Protein AF-A0A2D5QKH3-F1 (afdb_monomer)

Structure (mmCIF, N/CA/C/O backbone):
data_AF-A0A2D5QKH3-F1
#
_entry.id   AF-A0A2D5QKH3-F1
#
loop_
_atom_site.group_PDB
_atom_site.id
_atom_site.type_symbol
_atom_site.label_atom_id
_atom_site.label_alt_id
_atom_site.label_comp_id
_atom_site.label_asym_id
_atom_site.label_entity_id
_atom_site.label_seq_id
_atom_site.pdbx_PDB_ins_code
_atom_site.Cartn_x
_atom_site.Cartn_y
_atom_site.Cartn_z
_atom_site.occupancy
_atom_site.B_iso_or_equiv
_atom_site.auth_seq_id
_atom_site.auth_comp_id
_atom_site.auth_asym_id
_atom_site.auth_atom_id
_atom_site.pdbx_PDB_model_num
ATOM 1 N N . GLN A 1 1 ? 9.258 9.983 -4.222 1.00 71.62 1 GLN A N 1
ATOM 2 C CA . GLN A 1 1 ? 8.725 8.892 -3.386 1.00 71.62 1 GLN A CA 1
ATOM 3 C C . GLN A 1 1 ? 7.431 8.339 -3.965 1.00 71.62 1 GLN A C 1
ATOM 5 O O . GLN A 1 1 ? 7.442 7.177 -4.329 1.00 71.62 1 GLN A O 1
ATOM 10 N N . GLY A 1 2 ? 6.387 9.149 -4.199 1.00 79.00 2 GLY A N 1
ATOM 11 C CA . GLY A 1 2 ? 5.139 8.660 -4.815 1.00 79.00 2 GLY A CA 1
ATOM 12 C C . GLY A 1 2 ? 5.309 7.923 -6.149 1.00 79.00 2 GLY A C 1
ATOM 13 O O . GLY A 1 2 ? 4.759 6.843 -6.311 1.00 79.00 2 GLY A O 1
ATOM 14 N N . ASN A 1 3 ? 6.161 8.420 -7.054 1.00 85.44 3 ASN A N 1
ATOM 15 C CA . ASN A 1 3 ? 6.438 7.721 -8.318 1.00 85.44 3 ASN A CA 1
ATOM 16 C C . ASN A 1 3 ? 7.053 6.322 -8.121 1.00 85.44 3 ASN A C 1
ATOM 18 O O . ASN A 1 3 ? 6.800 5.443 -8.934 1.00 85.44 3 ASN A O 1
ATOM 22 N N . LEU A 1 4 ? 7.838 6.104 -7.054 1.00 85.81 4 LEU A N 1
ATOM 23 C CA . LEU A 1 4 ? 8.443 4.795 -6.752 1.00 85.81 4 LEU A CA 1
ATOM 24 C C . LEU A 1 4 ? 7.392 3.775 -6.305 1.00 85.81 4 LEU A C 1
ATOM 26 O O . LEU A 1 4 ? 7.612 2.576 -6.454 1.00 85.81 4 LEU A O 1
ATOM 30 N N . LEU A 1 5 ? 6.265 4.250 -5.769 1.00 88.38 5 LEU A N 1
ATOM 31 C CA . LEU A 1 5 ? 5.156 3.410 -5.333 1.00 88.38 5 LEU A CA 1
ATOM 32 C C . LEU A 1 5 ? 4.324 2.892 -6.507 1.00 88.38 5 LEU A C 1
ATOM 34 O O . LEU A 1 5 ? 3.692 1.856 -6.357 1.00 88.38 5 LEU A O 1
ATOM 38 N N . ASN A 1 6 ? 4.322 3.567 -7.660 1.00 90.31 6 ASN A N 1
ATOM 39 C CA . ASN A 1 6 ? 3.531 3.146 -8.822 1.00 90.31 6 ASN A CA 1
ATOM 40 C C . ASN A 1 6 ? 3.903 1.737 -9.268 1.00 90.31 6 ASN A C 1
ATOM 42 O O . ASN A 1 6 ? 5.086 1.476 -9.441 1.00 90.31 6 ASN A O 1
ATOM 46 N N . GLY A 1 7 ? 2.911 0.872 -9.469 1.00 90.31 7 GLY A N 1
ATOM 47 C CA . GLY A 1 7 ? 3.086 -0.528 -9.859 1.00 90.31 7 GLY A CA 1
ATOM 48 C C . GLY A 1 7 ? 2.272 -1.478 -8.981 1.00 90.31 7 GLY A C 1
ATOM 49 O O . GLY A 1 7 ? 1.511 -1.044 -8.112 1.00 90.31 7 GLY A O 1
ATOM 50 N N . THR A 1 8 ? 2.436 -2.780 -9.213 1.00 91.69 8 THR A N 1
ATOM 51 C CA . THR A 1 8 ? 1.759 -3.826 -8.431 1.00 91.69 8 THR A CA 1
ATOM 52 C C . THR A 1 8 ? 2.708 -4.429 -7.403 1.00 91.69 8 THR A C 1
ATOM 54 O O . THR A 1 8 ? 3.815 -4.849 -7.730 1.00 91.69 8 THR A O 1
ATOM 57 N N . TRP A 1 9 ? 2.252 -4.460 -6.160 1.00 92.00 9 TRP A N 1
ATOM 58 C CA . TRP A 1 9 ? 2.941 -4.968 -4.987 1.00 92.00 9 TRP A CA 1
ATOM 59 C C . TRP A 1 9 ? 2.227 -6.221 -4.507 1.00 92.00 9 TRP A C 1
ATOM 61 O O . TRP A 1 9 ? 1.016 -6.205 -4.297 1.00 92.00 9 TRP A O 1
ATOM 71 N N . ASN A 1 10 ? 2.974 -7.298 -4.324 1.00 90.25 10 ASN A N 1
ATOM 72 C CA . ASN A 1 10 ? 2.453 -8.556 -3.810 1.00 90.25 10 ASN A CA 1
ATOM 73 C C . ASN A 1 10 ? 2.814 -8.665 -2.337 1.00 90.25 10 ASN A C 1
ATOM 75 O O . ASN A 1 10 ? 3.901 -8.238 -1.950 1.00 90.25 10 ASN A O 1
ATOM 79 N N . LEU A 1 11 ? 1.925 -9.216 -1.514 1.00 88.69 11 LEU A N 1
ATOM 80 C CA . LEU A 1 11 ? 2.263 -9.533 -0.133 1.00 88.69 11 LEU A CA 1
ATOM 81 C C . LEU A 1 11 ? 3.511 -10.420 -0.130 1.00 88.69 11 LEU A C 1
ATOM 83 O O . LEU A 1 11 ? 3.618 -11.332 -0.955 1.00 88.69 11 LEU A O 1
ATOM 87 N N . GLU A 1 12 ? 4.481 -10.111 0.728 1.00 79.62 12 GLU A N 1
ATOM 88 C CA . GLU A 1 12 ? 5.700 -10.907 0.778 1.00 79.62 12 GLU A CA 1
ATOM 89 C C . GLU A 1 12 ? 5.334 -12.367 1.093 1.00 79.62 12 GLU A C 1
ATOM 91 O O . GLU A 1 12 ? 4.648 -12.620 2.082 1.00 79.62 12 GLU A O 1
ATOM 96 N N . PRO A 1 13 ? 5.720 -13.348 0.258 1.00 64.81 13 PRO A N 1
ATOM 97 C CA . PRO A 1 13 ? 5.385 -14.725 0.563 1.00 64.81 13 PRO A CA 1
ATOM 98 C C . PRO A 1 13 ? 6.036 -15.119 1.889 1.00 64.81 13 PRO A C 1
ATOM 100 O O . PRO A 1 13 ? 7.222 -14.850 2.092 1.00 64.81 13 PRO A O 1
ATOM 103 N N . LEU A 1 14 ? 5.282 -15.822 2.743 1.00 56.00 14 LEU A N 1
ATOM 104 C CA . LEU A 1 14 ? 5.833 -16.658 3.812 1.00 56.00 14 LEU A CA 1
ATOM 105 C C . LEU A 1 14 ? 6.711 -17.719 3.143 1.00 56.00 14 LEU A C 1
ATOM 107 O O . LEU A 1 14 ? 6.255 -18.812 2.823 1.00 56.00 14 LEU A O 1
ATOM 111 N N . SER A 1 15 ? 7.938 -17.372 2.777 1.00 51.72 15 SER A N 1
ATOM 112 C CA . SER A 1 15 ? 8.825 -18.334 2.154 1.00 51.72 15 SER A CA 1
ATOM 113 C C . SER A 1 15 ? 9.469 -19.155 3.258 1.00 51.72 15 SER A C 1
ATOM 115 O O . SER A 1 15 ? 10.118 -18.580 4.126 1.00 51.72 15 SER A O 1
ATOM 117 N N . ASP A 1 16 ? 9.439 -20.479 3.132 1.00 48.91 16 ASP A N 1
ATOM 118 C CA . ASP A 1 16 ? 10.311 -21.408 3.872 1.00 48.91 16 ASP A CA 1
ATOM 119 C C . ASP A 1 16 ? 11.816 -21.177 3.592 1.00 48.91 16 ASP A C 1
ATOM 121 O O . ASP A 1 16 ? 12.676 -21.974 3.972 1.00 48.91 16 ASP A O 1
ATOM 125 N N . LYS A 1 17 ? 12.170 -20.113 2.858 1.00 45.78 17 LYS A N 1
ATOM 126 C CA . LYS A 1 17 ? 13.549 -19.719 2.606 1.00 45.78 17 LYS A CA 1
ATOM 127 C C . LYS A 1 17 ? 14.012 -18.793 3.726 1.00 45.78 17 LYS A C 1
ATOM 129 O O . LYS A 1 17 ? 13.277 -17.877 4.092 1.00 45.78 17 LYS A O 1
ATOM 134 N N . PRO A 1 18 ? 15.259 -18.945 4.197 1.00 40.22 18 PRO A N 1
ATOM 135 C CA . PRO A 1 18 ? 15.861 -17.995 5.112 1.00 40.22 18 PRO A CA 1
ATOM 136 C C . PRO A 1 18 ? 16.081 -16.684 4.348 1.00 40.22 18 PRO A C 1
ATOM 138 O O . PRO A 1 18 ? 17.112 -16.473 3.709 1.00 40.22 18 PRO A O 1
ATOM 141 N N . SER A 1 19 ? 15.081 -15.806 4.354 1.00 45.78 19 SER A N 1
ATOM 142 C CA . SER A 1 19 ? 15.323 -14.389 4.132 1.00 45.78 19 SER A CA 1
ATOM 143 C C . SER A 1 19 ? 16.268 -13.930 5.241 1.00 45.78 19 SER A C 1
ATOM 145 O O . SER A 1 19 ? 16.117 -14.316 6.398 1.00 45.78 19 SER A O 1
ATOM 147 N N . ILE A 1 20 ? 17.262 -13.108 4.907 1.00 47.16 20 ILE A N 1
ATOM 148 C CA . ILE A 1 20 ? 18.251 -12.595 5.874 1.00 47.16 20 ILE A CA 1
ATOM 149 C C . ILE A 1 20 ? 17.578 -11.712 6.961 1.00 47.16 20 ILE A C 1
ATOM 151 O O . ILE A 1 20 ? 18.204 -11.353 7.956 1.00 47.16 20 ILE A O 1
ATOM 155 N N . LYS A 1 21 ? 16.274 -11.430 6.828 1.00 51.66 21 LYS A N 1
ATOM 156 C CA . LYS A 1 21 ? 15.361 -11.053 7.912 1.00 51.66 21 LYS A CA 1
ATOM 157 C C . LYS A 1 21 ? 14.069 -11.855 7.746 1.00 51.66 21 LYS A C 1
ATOM 159 O O . LYS A 1 21 ? 13.462 -11.786 6.680 1.00 51.66 21 LYS A O 1
ATOM 164 N N . GLU A 1 22 ? 13.641 -12.589 8.767 1.00 54.25 22 GLU A N 1
ATOM 165 C CA . GLU A 1 22 ? 12.276 -13.123 8.837 1.00 54.25 22 GLU A CA 1
ATOM 166 C C . GLU A 1 22 ? 11.305 -11.937 8.863 1.00 54.25 22 GLU A C 1
ATOM 168 O O . GLU A 1 22 ? 11.078 -11.314 9.899 1.00 54.25 22 GLU A O 1
ATOM 173 N N . VAL A 1 23 ? 10.810 -11.542 7.694 1.00 59.81 23 VAL A N 1
ATOM 174 C CA . VAL A 1 23 ? 9.799 -10.499 7.573 1.00 59.81 23 VAL A CA 1
ATOM 175 C C . VAL A 1 23 ? 8.465 -11.218 7.475 1.00 59.81 23 VAL A C 1
ATOM 177 O O . VAL A 1 23 ? 8.186 -11.928 6.513 1.00 59.81 23 VAL A O 1
ATOM 180 N N . THR A 1 24 ? 7.657 -11.082 8.518 1.00 71.69 24 THR A N 1
ATOM 181 C CA . THR A 1 24 ? 6.296 -11.606 8.531 1.00 71.6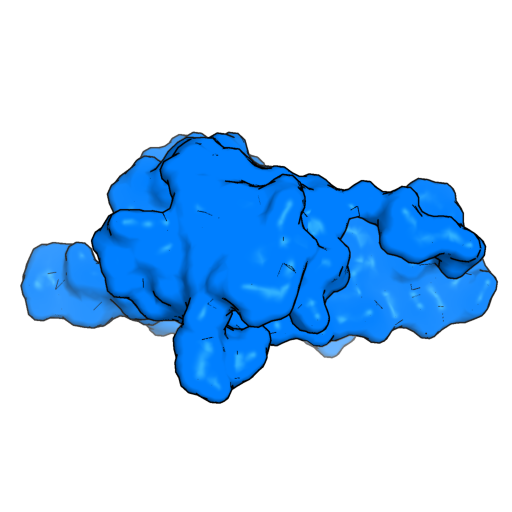9 24 THR A CA 1
ATOM 182 C C . THR A 1 24 ? 5.429 -10.704 7.649 1.00 71.69 24 THR A C 1
ATOM 184 O O . THR A 1 24 ? 5.500 -9.478 7.774 1.00 71.69 24 THR A O 1
ATOM 187 N N . PRO A 1 25 ? 4.631 -11.253 6.720 1.00 80.50 25 PRO A N 1
ATOM 188 C CA . PRO A 1 25 ? 3.908 -10.454 5.736 1.00 80.50 25 PRO A CA 1
ATOM 189 C C . PRO A 1 25 ? 2.918 -9.501 6.376 1.00 80.50 25 PRO A C 1
ATOM 191 O O . PRO A 1 25 ? 2.790 -8.369 5.919 1.00 80.50 25 PRO A O 1
ATOM 194 N N . VAL A 1 26 ? 2.239 -9.954 7.433 1.00 87.81 26 VAL A N 1
ATOM 195 C CA . VAL A 1 26 ? 1.287 -9.151 8.191 1.00 87.81 26 VAL A CA 1
ATOM 196 C C . VAL A 1 26 ? 1.437 -9.423 9.679 1.00 87.81 26 VAL A C 1
ATOM 198 O O . VAL A 1 26 ? 1.465 -10.580 10.106 1.00 87.81 26 VAL A O 1
ATOM 201 N N . THR A 1 27 ? 1.486 -8.356 10.476 1.00 90.50 27 THR A N 1
ATOM 202 C CA . THR A 1 27 ? 1.370 -8.442 11.936 1.00 90.50 27 THR A CA 1
ATOM 203 C C . THR A 1 27 ? 0.270 -7.536 12.473 1.00 90.50 27 THR A C 1
ATOM 205 O O . THR A 1 27 ? 0.142 -6.406 12.002 1.00 90.50 27 THR A O 1
ATOM 208 N N . LYS A 1 28 ? -0.444 -8.015 13.497 1.00 91.81 28 LYS A N 1
ATOM 209 C CA . LYS A 1 28 ? -1.381 -7.282 14.357 1.00 91.81 28 LYS A CA 1
ATOM 210 C C . LYS A 1 28 ? -0.788 -7.232 15.764 1.00 91.81 28 LYS A C 1
ATOM 212 O O . LYS A 1 28 ? -0.546 -8.286 16.346 1.00 91.81 28 LYS A O 1
ATOM 217 N N . ASP A 1 29 ? -0.494 -6.042 16.279 1.00 90.56 29 ASP A N 1
ATOM 218 C CA . ASP A 1 29 ? 0.144 -5.830 17.591 1.00 90.56 29 ASP A CA 1
ATOM 219 C C . ASP A 1 29 ? 1.435 -6.657 17.773 1.00 90.56 29 ASP A C 1
ATOM 221 O O . ASP A 1 29 ? 1.721 -7.222 18.828 1.00 90.56 29 ASP A O 1
ATOM 225 N N . GLY A 1 30 ? 2.208 -6.789 16.689 1.00 87.12 30 GLY A N 1
ATOM 226 C CA . GLY A 1 30 ? 3.432 -7.595 16.643 1.00 87.12 30 GLY A CA 1
ATOM 227 C C . GLY A 1 30 ? 3.220 -9.111 16.528 1.00 87.12 30 GLY A C 1
ATOM 228 O O . GLY A 1 30 ? 4.198 -9.836 16.358 1.00 87.12 30 GLY A O 1
ATOM 229 N N . MET A 1 31 ? 1.979 -9.606 16.563 1.00 88.44 31 MET A N 1
ATOM 230 C CA . MET A 1 31 ? 1.648 -11.015 16.329 1.00 88.44 31 MET A CA 1
ATOM 231 C C . MET A 1 31 ? 1.352 -11.275 14.852 1.00 88.44 31 MET A C 1
ATOM 233 O O . MET A 1 31 ? 0.697 -10.468 14.199 1.00 88.44 31 MET A O 1
ATOM 23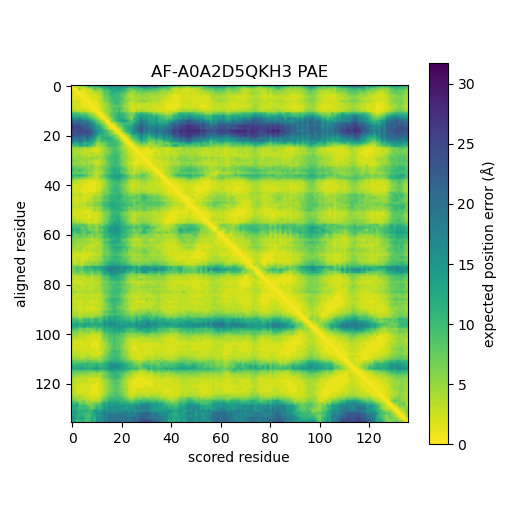7 N N . VAL A 1 32 ? 1.818 -12.404 14.317 1.00 87.12 32 VAL A N 1
ATOM 238 C CA . VAL A 1 32 ? 1.597 -12.781 12.910 1.00 87.12 32 VAL A CA 1
ATOM 239 C C . VAL A 1 32 ? 0.116 -13.033 12.638 1.00 87.12 32 VAL A C 1
ATOM 241 O O . VAL A 1 32 ? -0.585 -13.619 13.462 1.00 87.12 32 VAL A O 1
ATOM 244 N N . VAL A 1 33 ? -0.354 -12.588 11.472 1.00 85.75 33 VAL A N 1
ATOM 245 C CA . VAL A 1 33 ? -1.738 -12.767 11.024 1.00 85.75 33 VAL A CA 1
ATOM 246 C C . VAL A 1 33 ? -1.767 -13.567 9.724 1.00 85.75 33 VAL A C 1
ATOM 248 O O . VAL A 1 33 ? -1.647 -13.009 8.637 1.00 85.75 33 VAL A O 1
ATOM 251 N N . ASP A 1 34 ? -1.990 -14.876 9.834 1.00 80.88 34 ASP A N 1
ATOM 252 C CA . ASP A 1 34 ? -1.919 -15.806 8.692 1.00 80.88 34 ASP A CA 1
ATOM 253 C C . ASP A 1 34 ? -3.127 -15.738 7.740 1.00 80.88 34 ASP A C 1
ATOM 255 O O . ASP A 1 34 ? -3.094 -16.285 6.637 1.00 80.88 34 ASP A O 1
ATOM 259 N N . VAL A 1 35 ? -4.218 -15.074 8.142 1.00 79.94 35 VAL A N 1
ATOM 260 C CA . VAL A 1 35 ? -5.430 -14.946 7.306 1.00 79.94 35 VAL A CA 1
ATOM 261 C C . VAL A 1 35 ? -5.213 -14.041 6.089 1.00 79.94 35 VAL A C 1
ATOM 263 O O . VAL A 1 35 ? -5.840 -14.250 5.048 1.00 79.94 35 VAL A O 1
ATOM 266 N N . PHE A 1 36 ? -4.284 -13.086 6.183 1.00 78.69 36 PHE A N 1
ATOM 267 C CA . PHE A 1 36 ? -3.804 -12.317 5.039 1.00 78.69 36 PHE A CA 1
ATOM 268 C C . PHE A 1 36 ? -2.693 -13.107 4.342 1.00 78.69 36 PHE A C 1
ATOM 270 O O . PHE A 1 36 ? -1.516 -12.940 4.639 1.00 78.69 36 PHE A O 1
ATOM 277 N N . ASN A 1 37 ? -3.068 -13.988 3.416 1.00 75.44 37 ASN A N 1
ATOM 278 C CA . ASN A 1 37 ? -2.123 -14.862 2.708 1.00 75.44 37 ASN A CA 1
ATOM 279 C C . ASN A 1 37 ? -2.067 -14.619 1.194 1.00 75.44 37 ASN A C 1
ATOM 281 O O . ASN A 1 37 ? -1.163 -15.112 0.523 1.00 75.44 37 ASN A O 1
ATOM 285 N N . ASN A 1 38 ? -3.012 -13.853 0.648 1.00 77.81 38 ASN A N 1
ATOM 286 C CA . ASN A 1 38 ? -3.048 -13.507 -0.764 1.00 77.81 38 ASN A CA 1
ATOM 287 C C . ASN A 1 38 ? -3.593 -12.089 -0.924 1.00 77.81 38 ASN A C 1
ATOM 289 O O . ASN A 1 38 ? -4.796 -11.882 -1.095 1.00 77.81 38 ASN A O 1
ATOM 293 N N . MET A 1 39 ? -2.690 -11.115 -0.812 1.00 87.44 39 MET A N 1
ATOM 294 C CA . MET A 1 39 ? -3.016 -9.704 -0.957 1.00 87.44 39 MET A CA 1
ATOM 295 C C . MET A 1 39 ? -2.120 -9.042 -2.002 1.00 87.44 39 MET A C 1
ATOM 297 O O . MET A 1 39 ? -0.904 -9.236 -2.007 1.00 87.44 39 MET A O 1
ATOM 301 N N . THR A 1 40 ? -2.714 -8.219 -2.862 1.00 90.94 40 THR A N 1
ATOM 302 C CA . THR A 1 40 ? -1.973 -7.379 -3.812 1.00 90.94 40 THR A CA 1
ATOM 303 C C . THR A 1 40 ? -2.426 -5.936 -3.710 1.00 90.94 40 THR A C 1
ATOM 305 O O . THR A 1 40 ? -3.622 -5.680 -3.581 1.00 90.94 40 THR A O 1
ATOM 308 N N . ILE A 1 41 ? -1.494 -4.995 -3.839 1.00 92.19 41 ILE A N 1
ATOM 309 C CA . ILE A 1 41 ? -1.771 -3.560 -3.926 1.00 92.19 41 ILE A CA 1
ATOM 310 C C . ILE A 1 41 ? -1.253 -3.047 -5.263 1.00 92.19 41 ILE A C 1
ATOM 312 O O . ILE A 1 41 ? -0.058 -3.094 -5.530 1.00 92.19 41 ILE A O 1
ATOM 316 N N . THR A 1 42 ? -2.131 -2.487 -6.083 1.00 93.06 42 THR A N 1
ATOM 317 C CA . THR A 1 42 ? -1.742 -1.754 -7.288 1.00 93.06 42 THR A CA 1
ATOM 318 C C . THR A 1 42 ? -1.865 -0.267 -7.014 1.00 93.06 42 THR A C 1
ATOM 320 O O . THR A 1 42 ? -2.947 0.218 -6.695 1.00 93.06 42 THR A O 1
ATOM 323 N N . ILE A 1 43 ? -0.758 0.462 -7.130 1.00 91.56 43 ILE A N 1
ATOM 324 C CA . ILE A 1 43 ? -0.716 1.917 -6.971 1.00 91.56 43 ILE A CA 1
ATOM 325 C C . ILE A 1 43 ? -0.561 2.551 -8.349 1.00 91.56 43 ILE A C 1
ATOM 327 O O . ILE A 1 43 ? 0.283 2.144 -9.150 1.00 91.56 43 ILE A O 1
ATOM 331 N N . SER A 1 44 ? -1.365 3.577 -8.610 1.00 91.50 44 SER A N 1
ATOM 332 C CA . SER A 1 44 ? -1.379 4.310 -9.875 1.00 91.50 44 SER A CA 1
ATOM 333 C C . SER A 1 44 ? -1.443 5.814 -9.639 1.00 91.50 44 SER A C 1
ATOM 335 O O . SER A 1 44 ? -2.097 6.273 -8.700 1.00 91.50 44 SER A O 1
ATOM 337 N N . GLY A 1 45 ? -0.801 6.594 -10.511 1.00 90.81 45 GLY A N 1
ATOM 338 C CA . GLY A 1 45 ? -0.822 8.059 -10.426 1.00 90.81 45 GLY A CA 1
ATOM 339 C C . GLY A 1 45 ? -0.123 8.627 -9.186 1.00 90.81 45 GLY A C 1
ATOM 340 O O . GLY A 1 45 ? -0.322 9.793 -8.860 1.00 90.81 45 GLY A O 1
ATOM 341 N N . GLY A 1 46 ? 0.686 7.821 -8.494 1.00 88.56 46 GLY A N 1
ATOM 342 C CA . GLY A 1 46 ? 1.541 8.254 -7.400 1.00 88.56 46 GLY A CA 1
ATOM 343 C C . GLY A 1 46 ? 2.464 9.373 -7.864 1.00 88.56 46 GLY A C 1
ATOM 344 O O . GLY A 1 46 ? 3.196 9.214 -8.840 1.00 88.56 46 GLY A O 1
ATOM 345 N N . SER A 1 47 ? 2.397 10.496 -7.158 1.00 88.56 47 SER A N 1
ATOM 346 C CA . SER A 1 47 ? 3.041 11.772 -7.475 1.00 88.56 47 SER A CA 1
ATOM 347 C C . SER A 1 47 ? 3.599 12.421 -6.202 1.00 88.56 47 SER A C 1
ATOM 349 O O . SER A 1 47 ? 3.661 11.789 -5.150 1.00 88.56 47 SER A O 1
ATOM 351 N N . ALA A 1 48 ? 4.025 13.686 -6.265 1.00 85.19 48 ALA A N 1
ATOM 352 C CA . ALA A 1 48 ? 4.460 14.423 -5.076 1.00 85.19 48 ALA A CA 1
ATOM 353 C C . ALA A 1 48 ? 3.316 14.746 -4.096 1.00 85.19 48 ALA A C 1
ATOM 355 O O . ALA A 1 48 ? 3.594 15.022 -2.935 1.00 85.19 48 ALA A O 1
ATOM 356 N N . VAL A 1 49 ? 2.059 14.714 -4.552 1.00 87.50 49 VAL A N 1
ATOM 357 C CA . VAL A 1 49 ? 0.889 15.079 -3.734 1.00 87.50 49 VAL A CA 1
ATOM 358 C C . VAL A 1 49 ? 0.094 13.870 -3.254 1.00 87.50 49 VAL A C 1
ATOM 360 O O . VAL A 1 49 ? -0.570 13.950 -2.228 1.00 87.50 49 VAL A O 1
ATOM 363 N N . GLY A 1 50 ? 0.187 12.742 -3.955 1.00 90.81 50 GLY A N 1
ATOM 364 C CA . GLY A 1 50 ? -0.648 11.581 -3.679 1.00 90.81 50 GLY A CA 1
ATOM 365 C C . GLY A 1 50 ? -0.807 10.668 -4.884 1.00 90.81 50 GLY A C 1
ATOM 366 O O . GLY A 1 50 ? -0.105 10.828 -5.887 1.00 90.81 50 GLY A O 1
ATOM 367 N N . GLY A 1 51 ? -1.742 9.732 -4.784 1.00 93.31 51 GLY A N 1
ATOM 368 C CA . GLY A 1 51 ? -2.090 8.789 -5.837 1.00 93.31 51 GLY A CA 1
ATOM 369 C C . GLY A 1 51 ? -3.365 8.010 -5.525 1.00 93.31 51 GLY A C 1
ATOM 370 O O . GLY A 1 51 ? -4.090 8.297 -4.573 1.00 93.31 51 GLY A O 1
ATOM 371 N N . SER A 1 52 ? -3.638 7.004 -6.349 1.00 95.38 52 SER A N 1
ATOM 372 C CA . SER A 1 52 ? -4.731 6.049 -6.149 1.00 95.38 52 SER A CA 1
ATOM 373 C C . SER A 1 52 ? -4.176 4.654 -5.908 1.00 95.38 52 SER A C 1
ATOM 375 O O . SER A 1 52 ? -3.062 4.343 -6.337 1.00 95.38 52 SER A O 1
ATOM 377 N N . TYR A 1 53 ? -4.952 3.817 -5.233 1.00 93.50 53 TYR A N 1
ATOM 378 C CA . TYR A 1 53 ? -4.642 2.409 -5.057 1.00 93.50 53 TYR A CA 1
ATOM 379 C C . TYR A 1 53 ? -5.879 1.540 -5.278 1.00 93.50 53 TYR A C 1
ATOM 381 O O . TYR A 1 53 ? -7.011 1.961 -5.033 1.00 93.50 53 TYR A O 1
ATOM 389 N N . SER A 1 54 ? -5.642 0.306 -5.699 1.00 93.12 54 SER A N 1
ATOM 390 C CA . SER A 1 54 ? -6.605 -0.788 -5.656 1.00 93.12 54 SER A CA 1
ATOM 391 C C . SER A 1 54 ? -5.970 -1.984 -4.970 1.00 93.12 54 SER A C 1
ATOM 393 O O . SER A 1 54 ? -4.775 -2.228 -5.140 1.00 93.12 54 SER A O 1
ATOM 395 N N . THR A 1 55 ? -6.755 -2.740 -4.217 1.00 91.00 55 THR A N 1
ATOM 396 C CA . THR A 1 55 ? -6.302 -3.962 -3.570 1.00 91.00 55 THR A CA 1
ATOM 397 C C . THR A 1 55 ? -7.162 -5.154 -3.937 1.00 91.00 55 THR A C 1
ATOM 399 O O . THR A 1 55 ? -8.371 -5.047 -4.144 1.00 91.00 55 THR A O 1
ATOM 402 N N . LEU A 1 56 ? -6.507 -6.306 -3.999 1.00 88.50 56 LEU A N 1
ATOM 403 C CA . LEU A 1 56 ? -7.161 -7.596 -3.872 1.00 88.50 56 LEU A CA 1
ATOM 404 C C . LEU A 1 56 ? -6.808 -8.082 -2.471 1.00 88.50 56 LEU A C 1
ATOM 406 O O . LEU A 1 56 ? -5.635 -8.295 -2.184 1.00 88.50 56 LEU A O 1
ATOM 410 N N . ASN A 1 57 ? -7.806 -8.162 -1.598 1.00 82.81 57 ASN A N 1
ATOM 411 C CA . ASN A 1 57 ? -7.687 -8.542 -0.194 1.00 82.81 57 ASN A CA 1
ATOM 412 C C . ASN A 1 57 ? -8.771 -9.587 0.105 1.00 82.81 57 ASN A C 1
ATOM 414 O O . ASN A 1 57 ? -9.935 -9.389 -0.239 1.00 82.81 57 ASN A O 1
ATOM 418 N N . ASN A 1 58 ? -8.384 -10.704 0.715 1.00 76.88 58 ASN A N 1
ATOM 419 C CA . ASN A 1 58 ? -9.254 -11.839 1.008 1.00 76.88 58 ASN A CA 1
ATOM 420 C C . ASN A 1 58 ? -9.879 -11.811 2.415 1.00 76.88 58 ASN A C 1
ATOM 422 O O . ASN A 1 58 ? -10.654 -12.713 2.728 1.00 76.88 58 ASN A O 1
ATOM 426 N N . TYR A 1 59 ? -9.536 -10.831 3.259 1.00 79.44 59 TYR A N 1
ATOM 427 C CA . TYR A 1 59 ? -9.927 -10.823 4.670 1.00 79.44 59 TYR A CA 1
ATOM 428 C C . TYR A 1 59 ? -10.946 -9.731 5.018 1.00 79.44 59 TYR A C 1
ATOM 430 O O . TYR A 1 59 ? -12.133 -10.023 5.141 1.00 79.44 59 TYR A O 1
ATOM 438 N N . ASP A 1 60 ? -10.511 -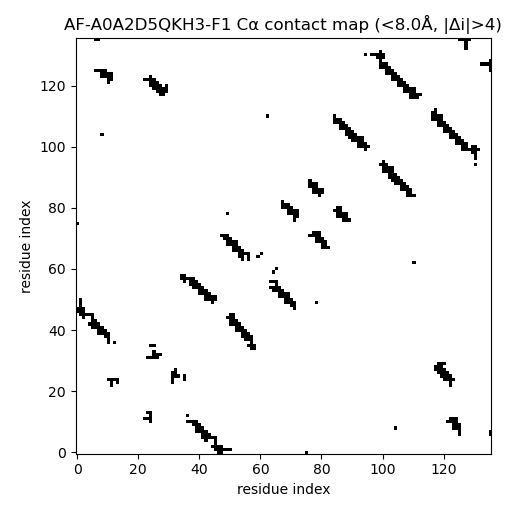8.477 5.182 1.00 79.88 60 ASP A N 1
ATOM 439 C CA . ASP A 1 60 ? -11.391 -7.403 5.660 1.00 79.88 60 ASP A CA 1
ATOM 440 C C . ASP A 1 60 ? -11.126 -6.061 4.964 1.00 79.88 60 ASP A C 1
ATOM 442 O O . ASP A 1 60 ? -10.052 -5.462 5.089 1.00 79.88 60 ASP A O 1
ATOM 446 N N . ASN A 1 61 ? -12.157 -5.566 4.273 1.00 83.00 61 ASN A N 1
ATOM 447 C CA . ASN A 1 61 ? -12.158 -4.275 3.588 1.00 83.00 61 ASN A CA 1
ATOM 448 C C . ASN A 1 61 ? -12.136 -3.073 4.545 1.00 83.00 61 ASN A C 1
ATOM 450 O O . ASN A 1 61 ? -11.824 -1.967 4.109 1.00 83.00 61 ASN A O 1
ATOM 454 N N . LYS A 1 62 ? -12.462 -3.260 5.831 1.00 82.81 62 LYS A N 1
ATOM 455 C CA . LYS A 1 62 ? -12.352 -2.209 6.854 1.00 82.81 62 LYS A CA 1
ATOM 456 C C . LYS A 1 62 ? -10.901 -1.930 7.230 1.00 82.81 62 LYS A C 1
ATOM 458 O O . LYS A 1 62 ? -10.547 -0.782 7.468 1.00 82.81 62 LYS A O 1
ATOM 463 N N . ILE A 1 63 ? -10.062 -2.966 7.256 1.00 85.06 63 ILE A N 1
ATOM 464 C CA . ILE A 1 63 ? -8.621 -2.825 7.498 1.00 85.06 63 ILE A CA 1
ATOM 465 C C . ILE A 1 63 ? -7.946 -2.318 6.221 1.00 85.06 63 ILE A C 1
ATOM 467 O O . ILE A 1 63 ? -7.222 -1.314 6.228 1.00 85.06 63 ILE A O 1
ATOM 471 N N . TRP A 1 64 ? -8.253 -2.966 5.093 1.00 86.75 64 TRP A N 1
ATOM 472 C CA . TRP A 1 64 ? -7.712 -2.585 3.795 1.00 86.75 64 TRP A CA 1
ATOM 473 C C . TRP A 1 64 ? -8.769 -2.557 2.682 1.00 86.75 64 TRP A C 1
ATOM 475 O O . TRP A 1 64 ? -9.126 -3.613 2.158 1.00 86.75 64 TRP A O 1
ATOM 485 N 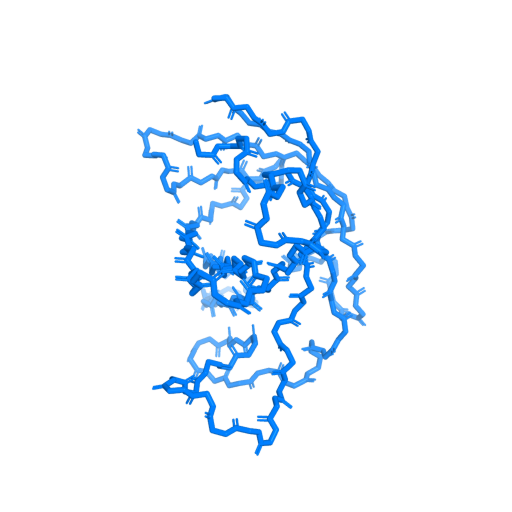N . PRO A 1 65 ? -9.247 -1.363 2.284 1.00 88.62 65 PRO A N 1
ATOM 486 C CA . PRO A 1 65 ? -10.233 -1.175 1.234 1.00 88.62 65 PRO A CA 1
ATOM 487 C C . PRO A 1 65 ? -9.751 -1.677 -0.121 1.00 88.62 65 PRO A C 1
ATOM 489 O O . PRO A 1 65 ? -8.574 -1.557 -0.478 1.00 88.62 65 PRO A O 1
ATOM 492 N N . SER A 1 66 ? -10.700 -2.158 -0.920 1.00 90.56 66 SER A N 1
ATOM 493 C CA . SER A 1 66 ? -10.462 -2.634 -2.284 1.00 90.56 66 SER A CA 1
ATOM 494 C C . SER A 1 66 ? -10.013 -1.530 -3.241 1.00 90.56 66 SER A C 1
ATOM 496 O O . SER A 1 66 ? -9.349 -1.819 -4.229 1.00 90.56 66 SER A O 1
ATOM 498 N N . ILE A 1 67 ? -10.365 -0.270 -2.977 1.00 93.25 67 ILE A N 1
ATOM 499 C CA . ILE A 1 67 ? -9.926 0.904 -3.739 1.00 93.25 67 ILE A CA 1
ATOM 500 C C . ILE A 1 67 ? -9.864 2.133 -2.833 1.00 93.25 67 ILE A C 1
ATOM 502 O O . ILE A 1 67 ? -10.615 2.237 -1.863 1.00 93.25 67 ILE A O 1
ATOM 506 N N . GLY A 1 68 ? -9.026 3.098 -3.189 1.00 93.69 68 GLY A N 1
ATOM 507 C CA . GLY A 1 68 ? -9.017 4.401 -2.539 1.00 93.69 68 GLY A CA 1
ATOM 508 C C . GLY A 1 68 ? -7.984 5.349 -3.126 1.00 93.69 68 GLY A C 1
ATOM 509 O O . GLY A 1 68 ? -7.273 5.030 -4.082 1.00 93.69 68 GLY A O 1
ATOM 510 N N . THR A 1 69 ? -7.886 6.529 -2.526 1.00 94.56 69 THR A N 1
ATOM 511 C CA . THR A 1 69 ? -6.810 7.483 -2.806 1.00 94.56 69 THR A CA 1
ATOM 512 C C . THR A 1 69 ? -5.976 7.715 -1.559 1.00 94.56 69 THR A C 1
ATOM 514 O O . THR A 1 69 ? -6.380 7.377 -0.444 1.00 94.56 69 THR A 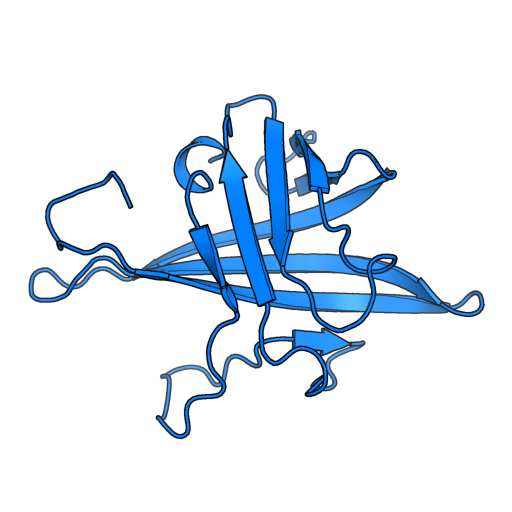O 1
ATOM 517 N N . TRP A 1 70 ? -4.775 8.242 -1.749 1.00 93.25 70 TRP A N 1
ATOM 518 C CA . TRP A 1 70 ? -3.881 8.613 -0.666 1.00 93.25 70 TRP A CA 1
ATOM 519 C C . TRP A 1 70 ? -3.157 9.907 -1.016 1.00 93.25 70 TRP A C 1
ATOM 521 O O . TRP A 1 70 ? -2.868 10.154 -2.185 1.00 93.25 70 TRP A O 1
ATOM 531 N N . ASN A 1 71 ? -2.836 10.706 -0.004 1.00 93.81 71 ASN A N 1
ATOM 532 C CA . ASN A 1 71 ? -2.039 11.922 -0.143 1.00 93.81 71 ASN A CA 1
ATOM 533 C C . ASN A 1 71 ? -0.861 11.892 0.828 1.00 93.81 71 ASN A C 1
ATOM 535 O O . ASN A 1 71 ? -0.983 11.340 1.921 1.00 93.81 71 ASN A O 1
ATOM 539 N N . PHE A 1 72 ? 0.268 12.491 0.446 1.00 90.44 72 PHE A N 1
ATOM 540 C CA . PHE A 1 72 ? 1.363 12.703 1.394 1.00 90.44 72 PHE A CA 1
ATOM 541 C C . PHE A 1 72 ? 0.956 13.724 2.451 1.00 90.44 72 PHE A C 1
ATOM 543 O O . PHE A 1 72 ? 0.283 14.714 2.157 1.00 90.44 72 PHE A O 1
ATOM 550 N N . LYS A 1 73 ? 1.399 13.485 3.681 1.00 87.19 73 LYS A N 1
ATOM 551 C CA . LYS A 1 73 ? 1.365 14.477 4.748 1.00 87.19 73 LYS A CA 1
ATOM 552 C C . LYS A 1 73 ? 2.667 15.286 4.767 1.00 87.19 73 LYS A C 1
ATOM 554 O O . LYS A 1 73 ? 3.456 15.250 3.826 1.00 87.19 73 LYS A O 1
ATOM 559 N N . ASN A 1 74 ? 2.870 16.062 5.833 1.00 78.31 74 ASN A N 1
ATOM 560 C CA . ASN A 1 74 ? 4.052 16.907 6.023 1.00 78.31 74 ASN A CA 1
ATOM 561 C C . ASN A 1 74 ? 5.376 16.120 5.936 1.00 78.31 74 ASN A C 1
ATOM 563 O O . ASN A 1 74 ? 6.383 16.684 5.511 1.00 78.31 74 ASN A O 1
ATOM 567 N N . ASP A 1 75 ? 5.370 14.836 6.309 1.00 77.12 75 ASP A N 1
ATOM 568 C CA . ASP A 1 75 ? 6.481 13.908 6.086 1.00 77.12 75 ASP A CA 1
ATOM 569 C C . ASP A 1 75 ? 6.248 13.086 4.805 1.00 77.12 75 ASP A C 1
ATOM 571 O O . ASP A 1 75 ? 5.161 12.563 4.566 1.00 77.12 75 ASP A O 1
ATOM 575 N N . LYS A 1 76 ? 7.297 12.922 3.992 1.00 74.25 76 LYS A N 1
ATOM 576 C CA . LYS A 1 76 ? 7.276 12.110 2.764 1.00 74.25 76 LYS A CA 1
ATOM 577 C C . LYS A 1 76 ? 7.124 10.612 3.042 1.00 74.25 76 LYS A C 1
ATOM 579 O O . LYS A 1 76 ? 6.860 9.858 2.108 1.00 74.25 76 LYS A O 1
ATOM 584 N N . ASN A 1 77 ? 7.296 10.184 4.290 1.00 86.50 77 ASN A N 1
ATOM 585 C CA . ASN A 1 77 ? 7.056 8.809 4.721 1.00 86.50 77 ASN A CA 1
ATOM 586 C C . ASN A 1 77 ? 5.665 8.602 5.332 1.00 86.50 77 ASN A C 1
ATOM 588 O O . ASN A 1 77 ? 5.313 7.463 5.612 1.00 86.50 77 ASN A O 1
ATOM 592 N N . GLU A 1 78 ? 4.869 9.656 5.525 1.00 92.00 78 GLU A N 1
ATOM 593 C CA . GLU A 1 78 ? 3.522 9.558 6.088 1.00 92.00 78 GLU A CA 1
ATOM 594 C C . GLU A 1 78 ? 2.489 9.878 5.003 1.00 92.00 78 GLU A C 1
ATOM 596 O O . GLU A 1 78 ? 2.544 10.917 4.338 1.00 92.00 78 GLU A O 1
ATOM 601 N N . ILE A 1 79 ? 1.533 8.977 4.806 1.00 92.12 79 ILE A N 1
ATOM 602 C CA . ILE A 1 79 ? 0.433 9.149 3.859 1.00 92.12 79 ILE A CA 1
ATOM 603 C C . ILE A 1 79 ? -0.904 9.034 4.575 1.00 92.12 79 ILE A C 1
ATOM 605 O O . ILE A 1 79 ? -1.059 8.273 5.523 1.00 92.12 79 ILE A O 1
ATOM 609 N N . GLN A 1 80 ? -1.895 9.781 4.106 1.00 93.88 80 GLN A N 1
ATOM 610 C CA . GLN A 1 80 ? -3.267 9.687 4.581 1.00 93.88 80 GLN A CA 1
ATOM 611 C C . GLN A 1 80 ? -4.144 9.122 3.470 1.00 93.88 80 GLN A C 1
ATOM 613 O O . GLN A 1 80 ? -4.212 9.691 2.379 1.00 93.88 80 GLN A O 1
ATOM 618 N N . ARG A 1 81 ? -4.811 8.002 3.749 1.00 93.06 81 ARG A N 1
ATOM 619 C CA . ARG A 1 81 ? -5.838 7.424 2.878 1.00 93.06 81 ARG A CA 1
ATOM 620 C C . ARG A 1 81 ? -7.108 8.268 2.895 1.00 93.06 81 ARG A C 1
ATOM 622 O O . ARG A 1 81 ? -7.392 8.984 3.853 1.00 93.06 81 ARG A O 1
ATOM 629 N N . SER A 1 82 ? -7.911 8.129 1.847 1.00 92.38 82 SER A N 1
ATOM 630 C CA . SER A 1 82 ? -9.202 8.807 1.695 1.00 92.38 82 SER A CA 1
ATOM 631 C C . SER A 1 82 ? -10.222 8.503 2.795 1.00 92.38 82 SER A C 1
ATOM 633 O O . SER A 1 82 ? -11.139 9.290 2.995 1.00 92.38 82 SER A O 1
ATOM 635 N N . ASP A 1 83 ? -10.078 7.387 3.508 1.00 90.38 83 ASP A N 1
ATOM 636 C CA . ASP A 1 83 ? -10.905 7.022 4.666 1.00 90.38 83 ASP A CA 1
ATOM 637 C C . ASP A 1 83 ? -10.375 7.575 5.999 1.00 90.38 83 ASP A C 1
ATOM 639 O O . ASP A 1 83 ? -10.914 7.277 7.060 1.00 90.38 83 ASP A O 1
ATOM 643 N N . GLY A 1 84 ? -9.331 8.403 5.952 1.00 91.00 84 GLY A N 1
ATOM 644 C CA . GLY A 1 84 ? -8.771 9.084 7.111 1.00 91.00 84 GLY A CA 1
ATOM 645 C C . GLY A 1 84 ? -7.645 8.327 7.810 1.00 91.00 84 GLY A C 1
ATOM 646 O O . GLY A 1 84 ? -6.981 8.929 8.654 1.00 91.00 84 GLY A O 1
ATOM 647 N N . VAL A 1 85 ? -7.370 7.071 7.439 1.00 92.00 85 VAL A N 1
ATOM 648 C CA . VAL A 1 85 ? -6.278 6.285 8.032 1.00 92.00 85 VAL A CA 1
ATOM 649 C C . VAL A 1 85 ? -4.928 6.883 7.645 1.00 92.00 85 VAL A C 1
ATOM 651 O O . VAL A 1 85 ? -4.624 7.087 6.466 1.00 92.00 85 VAL A O 1
ATOM 654 N N . VAL A 1 86 ? -4.108 7.151 8.656 1.00 93.31 86 VAL A N 1
ATOM 655 C CA . VAL A 1 86 ? -2.738 7.642 8.505 1.00 93.31 86 VAL A CA 1
ATOM 656 C C . VAL A 1 86 ? -1.793 6.452 8.534 1.00 93.31 86 VAL A C 1
ATOM 658 O O . VAL A 1 86 ? -1.875 5.618 9.431 1.00 93.31 86 VAL A O 1
ATOM 661 N N . MET A 1 87 ? -0.905 6.371 7.550 1.00 93.56 87 MET A N 1
ATOM 662 C CA . MET A 1 87 ? 0.019 5.260 7.382 1.00 93.56 87 MET A CA 1
ATOM 663 C C . MET A 1 87 ? 1.440 5.769 7.214 1.00 93.56 87 MET A C 1
ATOM 665 O O . MET A 1 87 ? 1.686 6.720 6.474 1.00 93.56 87 MET A O 1
ATOM 669 N N . SER A 1 88 ? 2.378 5.066 7.829 1.00 94.44 88 SER A N 1
ATOM 670 C CA . SER A 1 88 ? 3.799 5.212 7.552 1.00 94.44 88 SER A CA 1
ATOM 671 C C . SER A 1 88 ? 4.203 4.227 6.467 1.00 94.44 88 SER A C 1
ATOM 673 O O . SER A 1 88 ? 3.826 3.055 6.504 1.00 94.44 88 SER A O 1
ATOM 675 N N . ILE A 1 89 ? 4.985 4.699 5.503 1.00 92.44 89 ILE A N 1
ATOM 676 C CA . ILE A 1 89 ? 5.522 3.899 4.411 1.00 92.44 89 ILE A CA 1
ATOM 677 C C . ILE A 1 89 ? 7.045 3.923 4.437 1.00 92.44 89 ILE A C 1
ATOM 679 O O . ILE A 1 89 ? 7.678 4.955 4.659 1.00 92.44 89 ILE A O 1
ATOM 683 N N . PHE A 1 90 ? 7.641 2.779 4.140 1.00 90.94 90 PHE A N 1
ATOM 684 C CA . PHE A 1 90 ? 9.073 2.648 3.941 1.00 90.94 90 PHE A CA 1
ATOM 685 C C . PHE A 1 90 ? 9.325 1.791 2.707 1.00 90.94 90 PHE A C 1
ATOM 687 O O . PHE A 1 90 ? 8.825 0.672 2.616 1.00 90.94 90 PHE A O 1
ATOM 694 N N . VAL A 1 91 ? 10.081 2.334 1.750 1.00 88.69 91 VAL A N 1
ATOM 695 C CA . VAL A 1 91 ? 10.429 1.646 0.503 1.00 88.69 91 VAL A CA 1
ATOM 696 C C . VAL A 1 91 ? 11.930 1.431 0.457 1.00 88.69 91 VAL A C 1
ATOM 698 O O . VAL A 1 91 ? 12.691 2.393 0.548 1.00 88.69 91 VAL A O 1
ATOM 701 N N . GLU A 1 92 ? 12.347 0.190 0.248 1.00 87.56 92 GLU A N 1
ATOM 702 C CA . GLU A 1 92 ? 13.748 -0.190 0.091 1.00 87.56 92 GLU A CA 1
ATOM 703 C C . GLU A 1 92 ? 13.952 -0.891 -1.253 1.00 87.56 92 GLU A C 1
ATOM 705 O O . GLU A 1 92 ? 13.153 -1.735 -1.656 1.00 87.56 92 GLU A O 1
ATOM 710 N N . LEU A 1 93 ? 15.020 -0.531 -1.966 1.00 83.44 93 LEU A N 1
ATOM 711 C CA . LEU A 1 93 ? 15.453 -1.224 -3.176 1.00 83.44 93 LEU A CA 1
ATOM 712 C C . LEU A 1 93 ? 16.618 -2.143 -2.822 1.00 83.44 93 LEU A C 1
ATOM 714 O O . LEU A 1 93 ? 17.693 -1.670 -2.458 1.00 83.44 93 LEU A O 1
ATOM 718 N N . ILE A 1 94 ? 16.429 -3.443 -3.022 1.00 77.75 94 ILE A N 1
ATOM 719 C CA . ILE A 1 94 ? 17.514 -4.416 -3.055 1.00 77.75 94 ILE A CA 1
ATOM 720 C C . ILE A 1 94 ? 17.842 -4.679 -4.522 1.00 77.75 94 ILE A C 1
ATOM 722 O O . ILE A 1 94 ? 17.048 -5.241 -5.279 1.00 77.75 94 ILE A O 1
ATOM 726 N N . HIS A 1 95 ? 19.027 -4.244 -4.936 1.00 71.94 95 HIS A N 1
ATOM 727 C CA . HIS A 1 95 ? 19.526 -4.482 -6.280 1.00 71.94 95 HIS A CA 1
ATOM 728 C C . HIS A 1 95 ? 20.920 -5.096 -6.222 1.00 71.94 95 HIS A C 1
ATOM 730 O O . HIS A 1 95 ? 21.848 -4.527 -5.651 1.00 71.94 95 HIS A O 1
ATOM 736 N N . ASN A 1 96 ? 21.055 -6.256 -6.854 1.00 68.50 96 ASN A N 1
ATOM 737 C CA . ASN A 1 96 ? 22.335 -6.836 -7.214 1.00 68.50 96 ASN A CA 1
ATOM 738 C C . ASN A 1 96 ? 22.445 -6.757 -8.741 1.00 68.50 96 ASN A C 1
ATOM 740 O O . ASN A 1 96 ? 21.496 -7.125 -9.426 1.00 68.50 96 ASN A O 1
ATOM 744 N N . TYR A 1 97 ? 23.578 -6.295 -9.276 1.00 67.00 97 TYR A N 1
ATOM 745 C CA . TYR A 1 97 ? 23.793 -6.107 -10.719 1.00 67.00 97 TYR A CA 1
ATOM 746 C C . TYR A 1 97 ? 23.488 -7.359 -11.568 1.00 67.00 97 TYR A C 1
ATOM 748 O O . TYR A 1 97 ? 23.207 -7.233 -12.756 1.00 67.00 97 TYR A O 1
ATOM 756 N N . ALA A 1 98 ? 23.518 -8.556 -10.971 1.00 74.12 98 ALA A N 1
ATOM 757 C CA . ALA A 1 98 ? 23.203 -9.823 -11.635 1.00 74.12 98 ALA A CA 1
ATOM 758 C C . ALA A 1 98 ? 21.759 -10.333 -11.418 1.00 74.12 98 ALA A C 1
ATOM 760 O O . ALA A 1 98 ? 21.414 -11.394 -11.933 1.00 74.12 98 ALA A O 1
ATOM 761 N N . GLN A 1 99 ? 20.920 -9.631 -10.646 1.00 73.69 99 GLN A N 1
ATOM 762 C CA . GLN A 1 99 ? 19.557 -10.052 -10.304 1.00 73.69 99 GLN A CA 1
ATOM 763 C C . GLN A 1 99 ? 18.529 -8.958 -10.611 1.00 73.69 99 GLN A C 1
ATOM 765 O O . GLN A 1 99 ? 18.857 -7.769 -10.555 1.00 73.69 99 GLN A O 1
ATOM 770 N N . PRO A 1 100 ? 17.271 -9.331 -10.907 1.00 74.25 100 PRO A N 1
ATOM 771 C CA . PRO A 1 100 ? 16.211 -8.353 -11.084 1.00 74.25 100 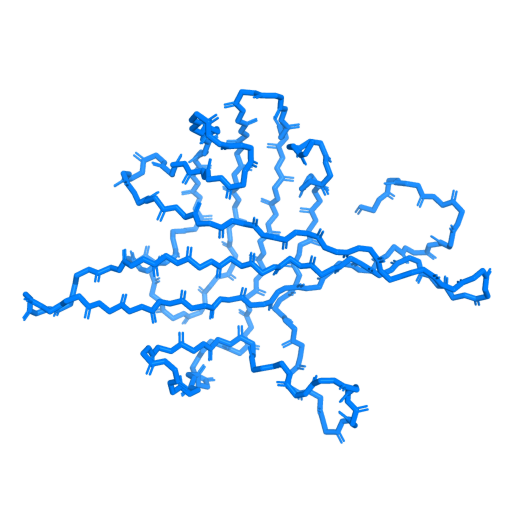PRO A CA 1
ATOM 772 C C . PRO A 1 100 ? 16.093 -7.427 -9.867 1.00 74.25 100 PRO A C 1
ATOM 774 O O . PRO A 1 100 ? 16.320 -7.836 -8.728 1.00 74.25 100 PRO A O 1
ATOM 777 N N . LYS A 1 101 ? 15.764 -6.153 -10.107 1.00 82.81 101 LYS A N 1
ATOM 778 C CA . LYS A 1 101 ? 15.522 -5.190 -9.027 1.00 82.81 101 LYS A CA 1
ATOM 779 C C . LYS A 1 101 ? 14.339 -5.671 -8.189 1.00 82.81 101 LYS A C 1
ATOM 781 O O . LYS A 1 101 ? 13.265 -5.931 -8.735 1.00 82.81 101 LYS A O 1
ATOM 786 N N . ARG A 1 102 ? 14.534 -5.752 -6.874 1.00 84.81 102 ARG A N 1
ATOM 787 C CA . ARG A 1 102 ? 13.495 -6.130 -5.920 1.00 84.81 102 ARG A CA 1
ATOM 788 C C . ARG A 1 102 ? 13.245 -4.973 -4.967 1.00 84.81 102 ARG A C 1
ATOM 790 O O . ARG A 1 102 ? 14.143 -4.540 -4.250 1.00 84.81 102 ARG A O 1
ATOM 797 N N . TYR A 1 103 ? 12.022 -4.468 -4.973 1.00 87.44 103 TYR A N 1
ATOM 798 C CA . TYR A 1 103 ? 11.569 -3.434 -4.058 1.00 87.44 103 TYR A CA 1
ATOM 799 C C . TYR A 1 103 ? 10.787 -4.068 -2.917 1.00 87.44 103 TYR A C 1
ATOM 801 O O . TYR A 1 103 ? 9.957 -4.949 -3.144 1.00 87.44 103 TYR A O 1
ATOM 809 N N . PHE A 1 104 ? 11.020 -3.570 -1.712 1.00 89.38 104 PHE A N 1
ATOM 810 C CA . PHE A 1 104 ? 10.255 -3.882 -0.517 1.00 89.38 104 PHE A CA 1
ATOM 811 C C . PHE A 1 104 ? 9.482 -2.642 -0.106 1.00 89.38 104 PHE A C 1
ATOM 813 O O . PHE A 1 104 ? 10.030 -1.540 -0.103 1.00 89.38 104 PHE A O 1
ATOM 820 N N . LEU A 1 105 ? 8.214 -2.824 0.230 1.00 91.12 105 LEU A N 1
ATOM 821 C CA . LEU A 1 105 ? 7.347 -1.783 0.752 1.00 91.12 105 LEU A CA 1
ATOM 822 C C . LEU A 1 105 ? 6.782 -2.264 2.081 1.00 91.12 105 LEU A C 1
ATOM 824 O O . LEU A 1 105 ? 5.980 -3.193 2.124 1.00 91.12 105 LEU A O 1
ATOM 828 N N . ARG A 1 106 ? 7.190 -1.602 3.159 1.00 92.56 106 ARG A N 1
ATOM 829 C CA . ARG A 1 106 ? 6.598 -1.769 4.480 1.00 92.56 106 ARG A CA 1
ATOM 830 C C . ARG A 1 106 ? 5.592 -0.654 4.711 1.00 92.56 106 ARG A C 1
ATOM 832 O O . ARG A 1 106 ? 5.930 0.519 4.561 1.00 92.56 106 ARG A O 1
ATOM 839 N N . ILE A 1 107 ? 4.377 -1.025 5.087 1.00 93.44 107 ILE A N 1
ATOM 840 C CA . ILE A 1 107 ? 3.311 -0.099 5.464 1.00 93.44 107 ILE A CA 1
ATOM 841 C C . ILE A 1 107 ? 2.914 -0.402 6.901 1.00 93.44 107 ILE A C 1
ATOM 843 O O . ILE A 1 107 ? 2.697 -1.562 7.244 1.00 93.44 107 ILE A O 1
ATOM 847 N N . SER A 1 108 ? 2.806 0.624 7.737 1.00 94.56 108 SER A N 1
ATOM 848 C CA . SER A 1 108 ? 2.319 0.482 9.108 1.00 94.56 108 SER A CA 1
ATOM 849 C C . SER A 1 108 ? 1.310 1.560 9.460 1.00 94.56 108 SER A C 1
ATOM 851 O O . SER A 1 108 ? 1.478 2.711 9.063 1.00 94.56 108 SER A O 1
ATOM 853 N N . PHE A 1 109 ? 0.272 1.193 10.200 1.00 94.56 109 PHE A N 1
ATOM 854 C CA . PHE A 1 109 ? -0.809 2.092 10.596 1.00 94.56 109 PHE A CA 1
ATOM 855 C C . PHE A 1 109 ? -1.585 1.503 11.765 1.00 94.56 109 PHE A C 1
ATOM 857 O O . PHE A 1 109 ? -1.519 0.302 12.017 1.00 94.56 109 PHE A O 1
ATOM 864 N N . THR A 1 110 ? -2.360 2.349 12.430 1.00 93.88 110 THR A N 1
ATOM 865 C CA . THR A 1 110 ? -3.190 1.956 13.566 1.00 93.88 110 THR A CA 1
ATOM 866 C C . THR A 1 110 ? -4.662 2.030 13.168 1.00 93.88 110 THR A C 1
AT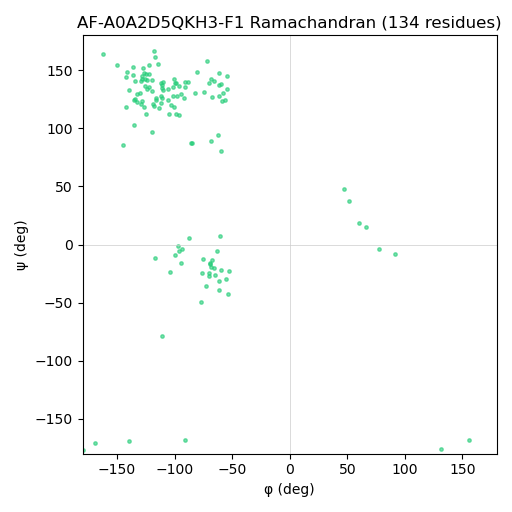OM 868 O O . THR A 1 110 ? -5.096 2.971 12.499 1.00 93.88 110 THR A O 1
ATOM 871 N N . THR A 1 111 ? -5.440 1.029 13.570 1.00 90.31 111 THR A N 1
ATOM 872 C CA . THR A 1 111 ? -6.909 1.023 13.469 1.00 90.31 111 THR A CA 1
ATOM 873 C C . THR A 1 111 ? -7.530 0.931 14.853 1.00 90.31 111 THR A C 1
ATOM 875 O O . THR A 1 111 ? -6.850 0.564 15.806 1.00 90.31 111 THR A O 1
ATOM 878 N N . THR A 1 112 ? -8.830 1.195 14.964 1.00 87.50 112 THR A N 1
ATOM 879 C CA . THR A 1 112 ? -9.581 0.951 16.199 1.00 87.50 112 THR A CA 1
ATOM 880 C C . THR A 1 112 ? -10.475 -0.275 16.035 1.00 87.50 112 THR A C 1
ATOM 882 O O . THR A 1 112 ? -11.302 -0.316 15.127 1.00 87.50 112 THR A O 1
ATOM 885 N N . ASP A 1 113 ? -10.318 -1.248 16.927 1.00 80.75 113 ASP A N 1
ATOM 886 C CA . ASP A 1 113 ? -11.097 -2.486 17.011 1.00 80.75 113 ASP A CA 1
ATOM 887 C C . ASP A 1 113 ? -11.642 -2.592 18.445 1.00 80.75 113 ASP A C 1
ATOM 889 O O . ASP A 1 113 ? -10.868 -2.558 19.400 1.00 80.75 113 ASP A O 1
ATOM 893 N N . ASP A 1 114 ? -12.965 -2.608 18.624 1.00 82.25 114 ASP A N 1
ATOM 894 C CA . ASP A 1 114 ? -13.626 -2.620 19.944 1.00 82.25 114 ASP A CA 1
ATOM 895 C C . ASP A 1 114 ? -13.079 -1.589 20.963 1.00 82.25 114 ASP A C 1
ATOM 897 O O . ASP A 1 114 ? -12.812 -1.900 22.128 1.00 82.25 114 ASP A O 1
ATOM 901 N N . ASN A 1 115 ? -12.912 -0.330 20.530 1.00 83.75 115 ASN A N 1
ATOM 902 C CA . ASN A 1 115 ? -12.329 0.776 21.314 1.00 83.75 115 ASN A CA 1
ATOM 903 C C . ASN A 1 115 ? -10.880 0.548 21.781 1.00 83.75 115 ASN A C 1
ATOM 905 O O . ASN A 1 115 ? -10.412 1.225 22.698 1.00 83.75 115 ASN A O 1
ATOM 909 N N . LYS A 1 116 ? -10.161 -0.382 21.153 1.00 89.19 116 LYS A N 1
ATOM 910 C CA . LYS A 1 116 ? -8.725 -0.572 21.343 1.00 89.19 116 LYS A CA 1
ATOM 911 C C . LYS A 1 116 ? -7.989 -0.191 20.074 1.00 89.19 116 LYS A C 1
ATOM 913 O O . LYS A 1 116 ? -8.436 -0.493 18.970 1.00 89.19 116 LYS A O 1
ATOM 918 N N . GLU A 1 117 ? -6.870 0.491 20.249 1.00 91.94 117 GLU A N 1
ATOM 919 C CA . GLU A 1 117 ? -5.922 0.703 19.165 1.00 91.94 117 GLU A CA 1
ATOM 920 C C . GLU A 1 117 ? -5.244 -0.620 18.824 1.00 91.94 117 GLU A C 1
ATOM 922 O O . GLU A 1 117 ? -4.932 -1.417 19.709 1.00 91.94 117 GLU A O 1
ATOM 927 N N . VAL A 1 118 ? -5.085 -0.849 17.528 1.00 92.25 118 VAL A N 1
ATOM 928 C CA . VAL A 1 118 ? -4.489 -2.047 16.956 1.00 92.25 118 VAL A CA 1
ATOM 929 C C . VAL A 1 118 ? -3.478 -1.613 15.915 1.00 92.25 118 VAL A C 1
ATOM 931 O O . VAL A 1 118 ? -3.849 -0.957 14.936 1.00 92.25 118 VAL A O 1
ATOM 934 N N . ASP A 1 119 ? -2.233 -2.034 16.096 1.00 93.88 119 ASP A N 1
ATOM 935 C CA . ASP A 1 119 ? -1.140 -1.715 15.193 1.00 93.88 119 ASP A CA 1
ATOM 936 C C . ASP A 1 119 ? -0.988 -2.781 14.116 1.00 93.88 119 ASP A C 1
ATOM 938 O O . ASP A 1 119 ? -0.802 -3.970 14.384 1.00 93.88 119 ASP A O 1
ATOM 942 N N . TRP A 1 120 ? -1.011 -2.331 12.871 1.00 93.69 120 TRP A N 1
ATOM 943 C CA . TRP A 1 120 ? -0.843 -3.169 11.701 1.00 93.69 120 TRP A CA 1
ATOM 944 C C . TRP A 1 120 ? 0.483 -2.887 11.018 1.00 93.69 120 TRP A C 1
ATOM 946 O O . TRP A 1 120 ? 0.878 -1.735 10.834 1.00 93.69 120 TRP A O 1
ATOM 956 N N . VAL A 1 121 ? 1.142 -3.951 10.566 1.00 92.94 121 VAL A N 1
ATOM 957 C CA . VAL A 1 121 ? 2.294 -3.872 9.665 1.00 92.94 121 VAL A CA 1
ATOM 958 C C . VAL A 1 121 ? 2.061 -4.827 8.514 1.00 92.94 121 VAL A C 1
ATOM 960 O O . VAL A 1 121 ? 1.755 -5.990 8.749 1.00 92.94 121 VAL A O 1
ATOM 963 N N . PHE A 1 122 ? 2.230 -4.337 7.293 1.00 91.81 122 PHE A N 1
ATOM 964 C CA . PHE A 1 122 ? 2.154 -5.117 6.069 1.00 91.81 122 PHE A CA 1
ATOM 965 C C . PHE A 1 122 ? 3.451 -4.960 5.279 1.00 91.81 122 PHE A C 1
ATOM 967 O O . PHE A 1 122 ? 3.938 -3.841 5.090 1.00 91.81 122 PHE A O 1
ATOM 974 N N . ASN A 1 123 ? 3.995 -6.074 4.806 1.00 91.50 123 ASN A N 1
ATOM 975 C CA . ASN A 1 123 ? 5.212 -6.126 4.013 1.00 91.50 123 ASN A CA 1
ATOM 976 C C . ASN A 1 123 ? 4.892 -6.653 2.617 1.00 91.50 123 ASN A C 1
ATOM 978 O O . ASN A 1 123 ? 4.329 -7.735 2.444 1.00 91.50 123 ASN A O 1
ATOM 982 N N . PHE A 1 124 ? 5.256 -5.862 1.615 1.00 90.88 124 PHE A N 1
ATOM 983 C CA . PHE A 1 124 ? 5.034 -6.164 0.215 1.00 90.88 124 PHE A CA 1
ATOM 984 C C . PHE A 1 124 ? 6.342 -6.188 -0.563 1.00 90.88 124 PHE A C 1
ATOM 986 O O . PHE A 1 124 ? 7.306 -5.493 -0.238 1.00 90.88 124 PHE A O 1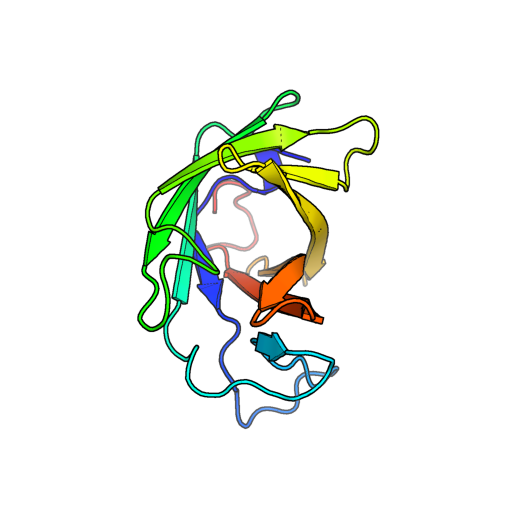
ATOM 993 N N . VAL A 1 125 ? 6.327 -6.935 -1.658 1.00 89.69 125 VAL A N 1
ATOM 994 C CA . VAL A 1 125 ? 7.409 -7.045 -2.622 1.00 89.69 125 VAL A CA 1
ATOM 995 C C . VAL A 1 125 ? 6.923 -6.688 -4.022 1.00 89.69 125 VAL A C 1
ATOM 997 O O . VAL A 1 125 ? 5.830 -7.067 -4.450 1.00 89.69 125 VAL A O 1
ATOM 1000 N N . ARG A 1 126 ? 7.776 -5.995 -4.771 1.00 88.62 126 ARG A N 1
ATOM 1001 C CA . ARG A 1 126 ? 7.667 -5.872 -6.223 1.00 88.62 126 ARG A CA 1
ATOM 1002 C C . ARG A 1 126 ? 9.003 -6.227 -6.857 1.00 88.62 126 ARG A C 1
ATOM 1004 O O . ARG A 1 126 ? 10.010 -5.577 -6.586 1.00 88.62 126 ARG A O 1
ATOM 1011 N N . GLU A 1 127 ? 9.006 -7.235 -7.717 1.00 83.62 127 GLU A N 1
ATOM 1012 C CA . GLU A 1 127 ? 10.159 -7.576 -8.550 1.00 83.62 127 GLU A CA 1
ATOM 1013 C C . GLU A 1 127 ? 9.953 -7.063 -9.967 1.00 83.62 127 GLU A C 1
ATOM 1015 O O . GLU A 1 127 ? 8.883 -7.198 -10.559 1.00 83.62 127 GLU A O 1
ATOM 1020 N N . CYS A 1 128 ? 11.001 -6.470 -10.516 1.00 77.75 128 CYS A N 1
ATOM 1021 C CA . CYS A 1 128 ? 11.028 -6.050 -11.904 1.00 77.75 128 CYS A CA 1
ATOM 1022 C C . CYS A 1 128 ? 11.340 -7.257 -12.785 1.00 77.75 128 CYS A C 1
ATOM 1024 O O . CYS A 1 128 ? 12.113 -8.130 -12.404 1.00 77.75 128 CYS A O 1
ATOM 1026 N N . SER A 1 129 ? 10.808 -7.291 -14.003 1.00 71.50 129 SER A N 1
ATOM 1027 C CA . SER A 1 129 ? 11.125 -8.355 -14.967 1.00 71.50 129 SER A CA 1
ATOM 1028 C C . SER A 1 129 ? 12.569 -8.297 -15.485 1.00 71.50 129 SER A C 1
ATOM 1030 O O . SER A 1 129 ? 13.061 -9.263 -16.061 1.00 71.50 129 SER A O 1
ATOM 1032 N N . SER A 1 130 ? 13.259 -7.168 -15.288 1.00 67.31 130 SER A N 1
ATOM 1033 C CA . SER A 1 130 ? 14.626 -6.929 -15.745 1.00 67.31 130 SER A CA 1
ATOM 1034 C C . SER A 1 130 ? 15.418 -6.117 -14.715 1.00 67.31 130 SER A C 1
ATOM 1036 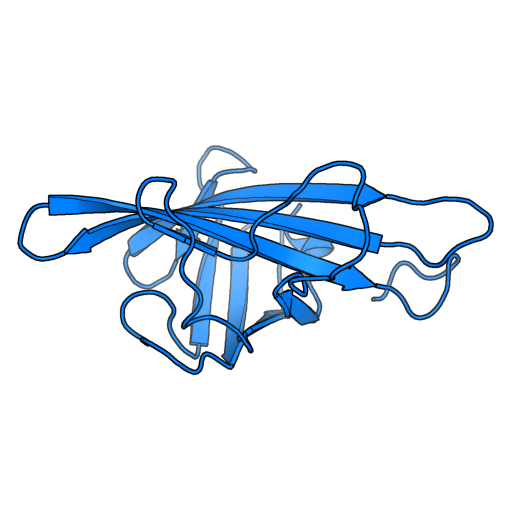O O . SER A 1 130 ? 14.859 -5.201 -14.106 1.00 67.31 130 SER A O 1
ATOM 1038 N N . PRO A 1 131 ? 16.727 -6.379 -14.544 1.00 64.00 131 PRO A N 1
ATOM 1039 C CA . PRO A 1 131 ? 17.602 -5.537 -13.725 1.00 64.00 131 PRO A CA 1
ATOM 1040 C C . PRO A 1 131 ? 17.796 -4.125 -14.302 1.00 64.00 131 PRO A C 1
ATOM 1042 O O . PRO A 1 131 ? 18.169 -3.211 -13.571 1.00 64.00 131 PRO A O 1
ATOM 1045 N N . PHE A 1 132 ? 17.537 -3.931 -15.600 1.00 64.31 132 PHE A N 1
ATOM 1046 C CA . PHE A 1 132 ? 17.842 -2.690 -16.320 1.00 64.31 132 PHE A CA 1
ATOM 1047 C C . PHE A 1 132 ? 16.644 -1.755 -16.498 1.00 64.31 132 PHE A C 1
ATOM 1049 O O . PHE A 1 132 ? 16.827 -0.629 -16.949 1.00 64.31 132 PHE A O 1
ATOM 1056 N N . ASN A 1 133 ? 15.429 -2.198 -16.166 1.00 61.56 133 ASN A N 1
ATOM 1057 C CA . ASN A 1 133 ? 14.229 -1.378 -16.301 1.00 61.56 133 ASN A CA 1
ATOM 1058 C C . ASN A 1 133 ? 13.831 -0.774 -14.946 1.00 61.56 133 ASN A C 1
ATOM 1060 O O . ASN A 1 133 ? 13.908 -1.449 -13.921 1.00 61.56 133 ASN A O 1
ATOM 1064 N N . ASP A 1 134 ? 13.415 0.491 -14.956 1.00 59.50 134 ASP A N 1
ATOM 1065 C CA . ASP A 1 134 ? 12.828 1.179 -13.797 1.00 59.50 134 ASP A CA 1
ATOM 1066 C C . ASP A 1 134 ? 11.291 1.106 -13.801 1.00 59.50 134 ASP A C 1
ATOM 1068 O O . ASP A 1 134 ? 10.660 1.347 -12.774 1.00 59.50 134 ASP A O 1
ATOM 1072 N N . ALA A 1 135 ? 10.686 0.757 -14.944 1.00 58.03 135 ALA A N 1
ATOM 1073 C CA . ALA A 1 135 ? 9.260 0.486 -15.070 1.00 58.03 135 ALA A CA 1
ATOM 1074 C C . ALA A 1 135 ? 8.980 -0.980 -14.711 1.00 58.03 135 ALA A C 1
ATOM 1076 O O . ALA A 1 135 ? 9.005 -1.875 -15.562 1.00 58.03 135 ALA A O 1
ATOM 1077 N N . CYS A 1 136 ? 8.769 -1.185 -13.418 1.00 62.56 136 CYS A N 1
ATOM 1078 C CA . CYS A 1 136 ? 8.163 -2.359 -12.805 1.00 62.56 136 CYS A CA 1
ATOM 1079 C C . CYS A 1 136 ? 6.697 -1.991 -12.492 1.00 62.56 136 CYS A C 1
ATOM 1081 O O . CYS A 1 136 ? 5.847 -2.895 -12.534 1.00 62.56 136 CYS A O 1
#

Secondary structure (DSSP, 8-state):
-HHHH-EEEEEPP--SS--SS---SEEETTEE-TT--S-EEEEES--SSEEEEEEE-SS-TTTS-SEEEEEE-SSTTEEEETTS-EEEEEEEEE--TTS--EEEEEEEEEEEETTEEEEEEEEEEEE-S-TT-S--

Nearest PDB structures (foldseek):
  5yvf-assembly4_D  TM=4.001E-01  e=5.760E-02  Arabidopsis thaliana
  5yvf-assembly1_A  TM=3.916E-01  e=5.179E-02  Arabidopsis thaliana
  5yvf-assembly2_B  TM=3.990E-01  e=5.760E-02  Arabidopsis thaliana
  6hoo-assembly1_B  TM=5.936E-01  e=5.104E-01  Klebsiella pneumoniae
  3lyd-assembly1_A  TM=3.229E-01  e=9.665E-01  Jonesia denitrificans DSM 20603

Solvent-accessible surface area (backbone atoms only — not comparable to full-atom values): 7528 Å² total; per-residue (Å²): 107,32,58,76,57,38,32,62,30,35,48,38,70,88,55,98,58,88,50,99,59,90,70,67,33,28,25,51,72,82,39,79,42,79,76,69,75,64,39,37,41,37,30,44,76,29,34,94,63,26,31,36,39,37,35,49,68,80,71,53,58,87,85,50,49,54,58,50,40,35,27,54,49,97,46,92,44,32,33,34,35,75,88,67,50,54,31,41,51,47,78,46,78,52,72,50,99,92,41,49,34,33,37,38,39,39,40,36,38,65,48,77,56,95,93,34,83,41,42,39,37,40,30,27,34,33,70,26,98,37,60,86,55,88,87,78

pLDDT: mean 82.78, std 12.58, range [40.22, 95.38]

Sequence (136 aa):
QGNLLNGTWNLEPLSDKPSIKEVTPVTKDGMVVDVFNNMTITISGGSAVGGSYSTLNNYDNKIWPSIGTWNFKNDKNEIQRSDGVVMSIFVELIHNYAQPKRYFLRISFTTTDDNKEVDWVFNFVRECSSPFNDAC

Mean predicted aligned error: 6.75 Å

Foldseek 3Di:
DQVLLAAKWWQDAPDPDPDVDNDQQKDKVNHHDCQFHTKMKHWPPRDQFWTKIAMDTDDDCVVPNRIWIWTDDPDPQWIATPVGWIKGKDKDWDADPVAFIKIKIKIWTWDADPNDIMIMIGIIMDTDPDNPDSHD

Radius of gyration: 14.88 Å; Cα contacts (8 Å, |Δi|>4): 302; chains: 1; bounding box: 37×38×38 Å